Protein AF-A0AAJ2SUW1-F1 (afdb_monomer_lite)

pLDDT: mean 81.97, std 11.2, range [44.09, 93.44]

Radius of gyration: 16.69 Å; chains: 1; bounding box: 32×25×45 Å

Secondary structure (DSSP, 8-state):
----SSPPPHHHHHHHHHHHHHHHHHHHHHHHH--HHHHHSEE-TTSS-EEHHHHHHHHHHHHHHHHHHHHHHHHHHHHT-

Foldseek 3Di:
DDDDPDQPDPVVLVVLLVQLVVLLVVLVVVVVPDDPVQQQDWDPPPVDTDGNVVVSVVSNVSSVVSNVVSVVSVVVNVVVD

Sequence (81 aa):
MVTPTRKPALWAIVASYVAGAAFIFYNTVDWATSTPNDLAEWSSGRSIALPGWLWITLGYILGVTMLVTATWAVRWRRRWK

Structure (mmCIF, N/CA/C/O backbone):
data_AF-A0AAJ2SUW1-F1
#
_entry.id   AF-A0AAJ2SUW1-F1
#
loop_
_atom_site.group_PDB
_atom_site.id
_atom_site.type_symbol
_atom_site.label_atom_id
_atom_site.label_alt_id
_atom_site.label_comp_id
_atom_site.label_asym_id
_atom_site.label_entity_id
_atom_site.label_seq_id
_atom_site.pdbx_PDB_ins_code
_atom_site.Cartn_x
_atom_site.Cartn_y
_atom_site.Cartn_z
_atom_site.occupancy
_atom_site.B_iso_or_equiv
_atom_site.auth_seq_id
_atom_site.auth_comp_id
_atom_site.auth_asym_id
_atom_site.auth_atom_id
_atom_site.pdbx_PDB_model_num
ATOM 1 N N . MET A 1 1 ? -7.751 21.097 19.533 1.00 44.09 1 MET A N 1
ATOM 2 C CA . MET A 1 1 ? -7.905 19.627 19.448 1.00 44.09 1 MET A CA 1
ATOM 3 C C . MET A 1 1 ? -9.359 19.341 19.117 1.00 44.09 1 MET A C 1
ATOM 5 O O . MET A 1 1 ? -10.211 19.703 19.914 1.00 44.09 1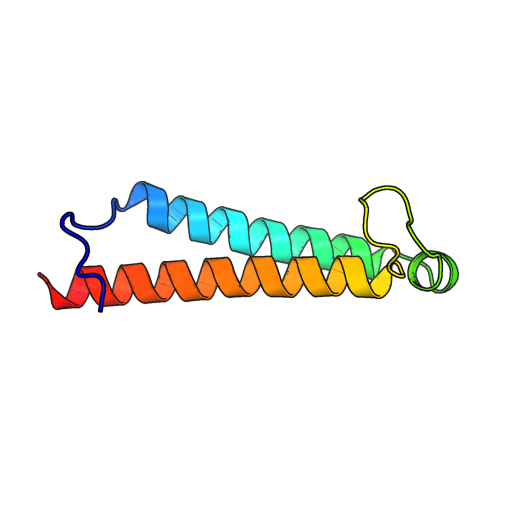 MET A O 1
ATOM 9 N N . VAL A 1 2 ? -9.661 18.795 17.937 1.00 59.47 2 VAL A N 1
ATOM 10 C CA . VAL A 1 2 ? -11.041 18.436 17.567 1.00 59.47 2 VAL A CA 1
ATOM 11 C C . VAL A 1 2 ? -11.398 17.152 18.311 1.00 59.47 2 VAL A C 1
ATOM 13 O O . VAL A 1 2 ? -10.830 16.100 18.029 1.00 59.47 2 VAL A O 1
ATOM 16 N N . THR A 1 3 ? -12.281 17.238 19.301 1.00 56.06 3 THR A N 1
ATOM 17 C CA . THR A 1 3 ? -12.827 16.072 20.001 1.00 56.06 3 THR A CA 1
ATOM 18 C C . THR A 1 3 ? -13.946 15.465 19.150 1.00 56.06 3 THR A C 1
ATOM 20 O O . THR A 1 3 ? -14.969 16.115 18.938 1.00 56.06 3 THR A O 1
ATOM 23 N N . PRO A 1 4 ? -13.788 14.237 18.626 1.00 57.47 4 PRO A N 1
ATOM 24 C CA . PRO A 1 4 ? -14.844 13.599 17.851 1.00 57.47 4 PRO A CA 1
ATOM 25 C C . PRO A 1 4 ? -16.045 13.278 18.754 1.00 57.47 4 PRO A C 1
ATOM 27 O O . PRO A 1 4 ? -15.908 12.604 19.772 1.00 57.47 4 PRO A O 1
ATOM 30 N N . THR A 1 5 ? -17.231 13.746 18.360 1.00 60.09 5 THR A N 1
ATOM 31 C CA . THR A 1 5 ? -18.501 13.637 19.106 1.00 60.09 5 THR A CA 1
ATOM 32 C C . THR A 1 5 ? -19.150 12.249 19.044 1.00 60.09 5 THR A C 1
ATOM 34 O O . THR A 1 5 ? -20.130 11.995 19.742 1.00 60.09 5 THR A O 1
ATOM 37 N N . ARG A 1 6 ? -18.625 11.320 18.231 1.00 63.06 6 ARG A N 1
ATOM 38 C CA . ARG A 1 6 ? -19.133 9.942 18.101 1.00 63.06 6 ARG A CA 1
ATOM 39 C C . ARG A 1 6 ? -18.000 8.919 18.106 1.00 63.06 6 ARG A C 1
ATOM 41 O O . ARG A 1 6 ? -16.935 9.150 17.535 1.00 63.06 6 ARG A O 1
ATOM 48 N N . LYS A 1 7 ? -18.252 7.753 18.720 1.00 62.56 7 LYS A N 1
ATOM 49 C CA . LYS A 1 7 ? -17.344 6.597 18.651 1.00 62.56 7 LYS A CA 1
ATOM 50 C C . LYS A 1 7 ? -17.168 6.205 17.174 1.00 62.56 7 LYS A C 1
ATOM 52 O O . LYS A 1 7 ? -18.181 6.009 16.500 1.00 62.56 7 LYS A O 1
ATOM 57 N N . PRO A 1 8 ? -15.930 6.070 16.664 1.00 66.06 8 PRO A N 1
ATOM 58 C CA . PRO A 1 8 ? -15.711 5.655 15.285 1.00 66.06 8 PRO A CA 1
ATOM 59 C C . PRO A 1 8 ? -16.328 4.272 15.069 1.00 66.06 8 PRO A C 1
ATOM 61 O O . PRO A 1 8 ? -16.159 3.358 15.890 1.00 66.06 8 PRO A O 1
ATOM 64 N N . ALA A 1 9 ? -17.092 4.139 13.988 1.00 78.00 9 ALA A N 1
ATOM 65 C CA . ALA A 1 9 ? -17.800 2.910 13.691 1.00 78.00 9 ALA A CA 1
ATOM 66 C C . ALA A 1 9 ? -16.800 1.810 13.308 1.00 78.00 9 ALA A C 1
ATOM 68 O O . ALA A 1 9 ? -15.867 2.041 12.541 1.00 78.00 9 ALA A O 1
ATOM 69 N N . LEU A 1 10 ? -16.975 0.608 13.863 1.00 79.12 10 LEU A N 1
ATOM 70 C CA . LEU A 1 10 ? -16.002 -0.477 13.694 1.00 79.12 10 LEU A CA 1
ATOM 71 C C . LEU A 1 10 ? -15.841 -0.884 12.221 1.00 79.12 10 LEU A C 1
ATOM 73 O O . LEU A 1 10 ? -14.724 -1.145 11.790 1.00 79.12 10 LEU A O 1
ATOM 77 N N . TRP A 1 11 ? -16.924 -0.851 11.442 1.00 78.00 11 TRP A N 1
ATOM 78 C CA . TRP A 1 11 ? -16.891 -1.127 10.004 1.00 78.00 11 TRP A CA 1
ATOM 79 C C . TRP A 1 11 ? -16.027 -0.123 9.228 1.00 78.00 11 TRP A C 1
ATOM 81 O O . TRP A 1 11 ? -15.277 -0.535 8.352 1.00 78.00 11 TRP A O 1
ATOM 91 N N . ALA A 1 12 ? -16.045 1.164 9.595 1.00 83.12 12 ALA A N 1
ATOM 92 C CA . ALA A 1 12 ? -15.206 2.183 8.963 1.00 83.12 12 ALA A CA 1
ATOM 93 C C . ALA A 1 12 ? -13.712 1.951 9.245 1.00 83.12 12 ALA A C 1
ATOM 95 O O . ALA A 1 12 ? -12.888 2.065 8.347 1.00 83.12 12 ALA A O 1
ATOM 96 N N . ILE A 1 13 ? -13.366 1.551 10.475 1.00 83.88 13 ILE A N 1
ATOM 97 C CA . ILE A 1 13 ? -11.988 1.191 10.842 1.00 83.88 13 ILE A CA 1
ATOM 98 C C . ILE A 1 13 ? -11.507 -0.011 10.019 1.00 83.88 13 ILE A C 1
ATOM 100 O O . ILE A 1 13 ? -10.407 0.016 9.474 1.00 83.88 13 ILE A O 1
ATOM 104 N N . VAL A 1 14 ? -12.326 -1.064 9.925 1.00 86.56 14 VAL A N 1
ATOM 105 C CA . VAL A 1 14 ? -11.995 -2.266 9.142 1.00 86.56 14 VAL A CA 1
ATOM 106 C C . VAL A 1 14 ? -11.849 -1.918 7.659 1.00 86.56 14 VAL A C 1
ATOM 108 O O . VAL A 1 14 ? -10.880 -2.339 7.036 1.00 86.56 14 VAL A O 1
ATOM 111 N N . ALA A 1 15 ? -12.742 -1.091 7.111 1.00 86.50 15 ALA A N 1
ATOM 112 C CA . ALA A 1 15 ? -12.650 -0.621 5.732 1.00 86.50 15 ALA A CA 1
ATOM 113 C C . ALA A 1 15 ? -11.349 0.157 5.469 1.00 86.50 15 ALA A C 1
ATOM 115 O O . ALA A 1 15 ? -10.694 -0.096 4.463 1.00 86.50 15 ALA A O 1
ATOM 116 N N . SER A 1 16 ? -10.921 1.036 6.384 1.00 87.56 16 SER A N 1
ATOM 117 C CA . SER A 1 16 ? -9.630 1.732 6.277 1.00 87.56 16 SER A CA 1
ATOM 118 C C . SER A 1 16 ? -8.433 0.779 6.295 1.00 87.56 16 SER A C 1
ATOM 120 O O . SER A 1 16 ? -7.482 0.997 5.549 1.00 87.56 16 SER A O 1
ATOM 122 N N . TYR A 1 17 ? -8.479 -0.291 7.097 1.00 88.56 17 TYR A N 1
ATOM 123 C CA . TYR A 1 17 ? -7.432 -1.317 7.087 1.00 88.56 17 TYR A CA 1
ATOM 124 C C . TYR A 1 17 ? -7.360 -2.053 5.749 1.00 88.56 17 TYR A C 1
ATOM 126 O O . TYR A 1 17 ? -6.276 -2.195 5.189 1.00 88.56 17 TYR A O 1
ATOM 134 N N . VAL A 1 18 ? -8.509 -2.492 5.231 1.00 90.81 18 VAL A N 1
ATOM 135 C CA . VAL A 1 18 ? -8.587 -3.210 3.952 1.00 90.81 18 VAL A CA 1
ATOM 136 C C . VAL A 1 18 ? -8.140 -2.310 2.803 1.00 90.81 18 VAL A C 1
ATOM 138 O O . VAL A 1 18 ? -7.313 -2.727 1.999 1.00 90.81 18 VAL A O 1
ATOM 141 N N . ALA A 1 19 ? -8.620 -1.065 2.753 1.00 89.81 19 ALA A N 1
ATOM 142 C CA . ALA A 1 19 ? -8.234 -0.104 1.724 1.00 89.81 19 ALA A CA 1
ATOM 143 C C . ALA A 1 19 ? -6.734 0.219 1.775 1.00 89.81 19 ALA A C 1
ATOM 145 O O . ALA A 1 19 ? -6.074 0.192 0.740 1.00 89.81 19 ALA A O 1
ATOM 146 N N . GLY A 1 20 ? -6.179 0.460 2.969 1.00 88.69 20 GLY A N 1
ATOM 147 C CA . GLY A 1 20 ? -4.750 0.722 3.139 1.00 88.69 20 GLY A CA 1
ATOM 148 C C . GLY A 1 20 ? -3.880 -0.461 2.709 1.00 88.69 20 GLY A C 1
ATOM 149 O O . GLY A 1 20 ? -2.913 -0.277 1.972 1.00 88.69 20 GLY A O 1
ATOM 150 N N . ALA A 1 21 ? -4.253 -1.683 3.101 1.00 91.38 21 ALA A N 1
ATOM 151 C CA . ALA A 1 21 ? -3.550 -2.899 2.696 1.00 91.38 21 ALA A CA 1
ATOM 152 C C . ALA A 1 21 ? -3.651 -3.157 1.184 1.00 91.38 21 ALA A C 1
ATOM 154 O O . ALA A 1 21 ? -2.647 -3.483 0.554 1.00 91.38 21 ALA A O 1
ATOM 155 N N . ALA A 1 22 ? -4.832 -2.963 0.592 1.00 91.38 22 ALA A N 1
ATOM 156 C CA . ALA A 1 22 ? -5.041 -3.100 -0.847 1.00 91.38 22 ALA A CA 1
ATOM 157 C C . ALA A 1 22 ? -4.213 -2.081 -1.641 1.00 91.38 22 ALA A C 1
ATOM 159 O O . ALA A 1 22 ? -3.611 -2.443 -2.647 1.00 91.38 22 ALA A O 1
ATOM 160 N N . PHE A 1 23 ? -4.121 -0.836 -1.161 1.00 88.75 23 PHE A N 1
ATOM 161 C CA . PHE A 1 23 ? -3.254 0.180 -1.755 1.00 88.75 23 PHE A CA 1
ATOM 162 C C . PHE A 1 23 ? -1.792 -0.256 -1.737 1.00 88.75 23 PHE A C 1
ATOM 164 O O . PHE A 1 23 ? -1.132 -0.205 -2.770 1.00 88.75 23 PHE A O 1
ATOM 171 N N . ILE A 1 24 ? -1.285 -0.714 -0.592 1.00 91.38 24 ILE A N 1
ATOM 172 C CA . ILE A 1 24 ? 0.102 -1.184 -0.484 1.00 91.38 24 ILE A CA 1
ATOM 173 C C . ILE A 1 24 ? 0.337 -2.352 -1.445 1.00 91.38 24 ILE A C 1
ATOM 175 O O . ILE A 1 24 ? 1.282 -2.305 -2.221 1.00 91.38 24 ILE A O 1
ATOM 179 N N . PHE A 1 25 ? -0.556 -3.346 -1.456 1.00 93.44 25 PHE A N 1
ATOM 180 C CA . PHE A 1 25 ? -0.439 -4.509 -2.334 1.00 93.44 25 PHE A CA 1
ATOM 181 C C . PHE A 1 25 ? -0.429 -4.125 -3.816 1.00 93.44 25 PHE A C 1
ATOM 183 O O . PHE A 1 25 ? 0.457 -4.556 -4.548 1.00 93.44 25 PHE A O 1
ATOM 190 N N . TYR A 1 26 ? -1.367 -3.276 -4.245 1.00 91.81 26 TYR A N 1
ATOM 191 C CA . TYR A 1 26 ? -1.426 -2.777 -5.618 1.00 91.81 26 TYR A CA 1
ATOM 192 C C . TYR A 1 26 ? -0.108 -2.110 -6.022 1.00 91.81 26 TYR A C 1
ATOM 194 O O . TYR A 1 26 ? 0.468 -2.467 -7.041 1.00 91.81 26 TYR A O 1
ATOM 202 N N . ASN A 1 27 ? 0.406 -1.200 -5.190 1.00 90.94 27 ASN A N 1
ATOM 203 C CA . ASN A 1 27 ? 1.649 -0.479 -5.472 1.00 90.94 27 ASN A CA 1
ATOM 204 C C . ASN A 1 27 ? 2.882 -1.401 -5.443 1.00 90.94 27 ASN A C 1
ATOM 206 O O . ASN A 1 27 ? 3.843 -1.163 -6.168 1.00 90.94 27 ASN A O 1
ATOM 210 N N . THR A 1 28 ? 2.866 -2.475 -4.646 1.00 91.88 28 THR A N 1
ATOM 211 C CA . THR A 1 28 ? 3.917 -3.507 -4.668 1.00 91.88 28 THR A CA 1
ATOM 212 C C . THR A 1 28 ? 3.910 -4.315 -5.948 1.00 91.88 28 THR A C 1
ATOM 214 O O . THR A 1 28 ? 4.978 -4.538 -6.514 1.00 91.88 28 THR A O 1
ATOM 217 N N . VAL A 1 29 ? 2.734 -4.726 -6.419 1.00 92.94 29 VAL A N 1
ATOM 218 C CA . VAL A 1 29 ? 2.612 -5.411 -7.707 1.00 92.94 29 VAL A CA 1
ATOM 219 C C . VAL A 1 29 ? 3.057 -4.481 -8.832 1.00 92.94 29 VAL A C 1
ATOM 221 O O . VAL A 1 29 ? 3.913 -4.876 -9.612 1.00 92.94 29 VAL A O 1
ATOM 224 N N . ASP A 1 30 ? 2.567 -3.240 -8.845 1.00 89.75 30 ASP A N 1
ATOM 225 C CA . ASP A 1 30 ? 2.899 -2.229 -9.854 1.00 89.75 30 ASP A CA 1
ATOM 226 C C . ASP A 1 30 ? 4.413 -1.974 -9.928 1.00 89.75 30 ASP A C 1
ATOM 228 O O . ASP A 1 30 ? 5.008 -2.027 -11.003 1.00 89.75 30 ASP A O 1
ATOM 232 N N . TRP A 1 31 ? 5.077 -1.820 -8.775 1.00 88.94 31 TRP A N 1
ATOM 233 C CA . TRP A 1 31 ? 6.536 -1.700 -8.707 1.00 88.94 31 TRP A CA 1
ATOM 234 C C . TRP A 1 31 ? 7.260 -2.939 -9.237 1.00 88.94 31 TRP A C 1
ATOM 236 O O . TRP A 1 31 ? 8.248 -2.816 -9.954 1.00 88.94 31 TRP A O 1
ATOM 246 N N . ALA A 1 32 ? 6.790 -4.134 -8.873 1.00 91.50 32 ALA A N 1
ATOM 247 C CA . ALA A 1 32 ? 7.418 -5.392 -9.266 1.00 91.50 32 ALA A CA 1
ATOM 248 C C . ALA A 1 32 ? 7.265 -5.695 -10.764 1.00 91.50 32 ALA A C 1
ATOM 250 O O . ALA A 1 32 ? 8.101 -6.398 -11.329 1.00 91.50 32 ALA A O 1
ATOM 251 N N . THR A 1 33 ? 6.208 -5.184 -11.400 1.00 92.31 33 THR A N 1
ATOM 252 C CA . THR A 1 33 ? 5.944 -5.367 -12.833 1.00 92.31 33 THR A CA 1
ATOM 253 C C . THR A 1 33 ? 6.462 -4.227 -13.706 1.00 92.31 33 THR A C 1
ATOM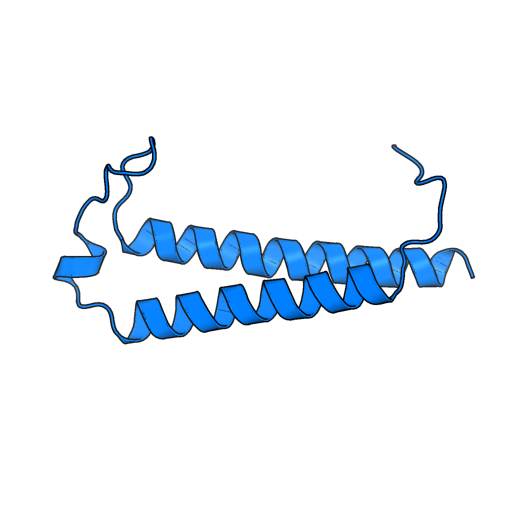 255 O O . THR A 1 33 ? 6.506 -4.387 -14.922 1.00 92.31 33 THR A O 1
ATOM 258 N N . SER A 1 34 ? 6.849 -3.094 -13.116 1.00 89.25 34 SER A N 1
ATOM 259 C CA . SER A 1 34 ? 7.351 -1.934 -13.858 1.00 89.25 34 SER A CA 1
ATOM 260 C C . SER A 1 34 ? 8.788 -2.138 -14.333 1.00 89.25 34 SER A C 1
ATOM 262 O O . SER A 1 34 ? 9.652 -2.598 -13.583 1.00 89.25 34 SER A O 1
ATOM 264 N N . THR A 1 35 ? 9.079 -1.734 -15.570 1.00 89.00 35 THR A N 1
ATOM 265 C CA . THR A 1 35 ? 10.457 -1.681 -16.072 1.00 89.00 35 THR A CA 1
ATOM 266 C C . THR A 1 35 ? 11.139 -0.358 -15.684 1.00 89.00 35 THR A C 1
ATOM 268 O O . THR A 1 35 ? 10.465 0.619 -15.346 1.00 89.00 35 THR A O 1
ATOM 271 N N . PRO A 1 36 ? 12.484 -0.264 -15.746 1.00 84.00 36 PRO A N 1
ATOM 272 C CA . PRO A 1 36 ? 13.194 0.987 -15.458 1.00 84.00 36 PRO A CA 1
ATOM 273 C C . PRO A 1 36 ? 12.760 2.166 -16.340 1.00 84.00 36 PRO A C 1
ATOM 275 O O . PRO A 1 36 ? 12.785 3.306 -15.879 1.00 84.00 36 PRO A O 1
ATOM 278 N N . ASN A 1 37 ? 12.342 1.898 -17.583 1.00 85.44 37 ASN A N 1
ATOM 279 C CA . ASN A 1 37 ? 11.835 2.929 -18.487 1.00 85.44 37 ASN A CA 1
ATOM 280 C C . ASN A 1 37 ? 10.466 3.447 -18.030 1.00 85.44 37 ASN A C 1
ATOM 282 O O . ASN A 1 37 ? 10.285 4.659 -17.973 1.00 85.44 37 ASN A O 1
ATOM 286 N N . ASP A 1 38 ? 9.558 2.558 -17.617 1.00 82.81 38 ASP A N 1
ATOM 287 C CA . ASP A 1 38 ? 8.224 2.938 -17.124 1.00 82.81 38 ASP A CA 1
ATOM 288 C C . ASP A 1 38 ? 8.319 3.772 -15.835 1.00 82.81 38 ASP A C 1
ATOM 290 O O . ASP A 1 38 ? 7.603 4.753 -15.639 1.00 82.81 38 ASP A O 1
ATOM 294 N N . LEU A 1 39 ? 9.258 3.419 -14.950 1.00 81.12 39 LEU A N 1
ATOM 295 C CA . LEU A 1 39 ? 9.504 4.154 -13.706 1.00 81.12 39 LEU A CA 1
ATOM 296 C C . LEU A 1 39 ? 10.075 5.556 -13.955 1.00 81.12 39 LEU A C 1
ATOM 298 O O . LEU A 1 39 ? 9.800 6.469 -13.172 1.00 81.12 39 LEU A O 1
ATOM 302 N N . ALA A 1 40 ? 10.876 5.722 -15.010 1.00 80.88 40 ALA A N 1
ATOM 303 C CA . ALA A 1 40 ? 11.471 6.996 -15.409 1.00 80.88 40 ALA A CA 1
ATOM 304 C C . ALA A 1 40 ? 10.527 7.858 -16.264 1.00 80.88 40 ALA A C 1
ATOM 306 O O . ALA A 1 40 ? 10.751 9.066 -16.391 1.00 80.88 40 ALA A O 1
ATOM 307 N N . GLU A 1 41 ? 9.480 7.260 -16.834 1.00 84.31 41 GLU A N 1
ATOM 308 C CA . GLU A 1 41 ? 8.496 7.964 -17.641 1.00 84.31 41 GLU A CA 1
ATOM 309 C C . GLU A 1 41 ? 7.676 8.934 -16.784 1.00 84.31 41 GLU A C 1
ATOM 311 O O . GLU A 1 41 ? 7.207 8.621 -15.684 1.00 84.31 41 GLU A O 1
ATOM 316 N N . TRP A 1 42 ? 7.516 10.153 -17.297 1.00 81.00 42 TRP A N 1
ATOM 317 C CA . TRP A 1 42 ? 6.775 11.214 -16.633 1.00 81.00 42 TRP A CA 1
ATOM 318 C C . TRP A 1 42 ? 5.302 11.146 -17.013 1.00 81.00 42 TRP A C 1
ATOM 320 O O . TRP A 1 42 ? 4.925 11.415 -18.151 1.00 81.00 42 TRP A O 1
ATOM 330 N N . SER A 1 43 ? 4.451 10.862 -16.030 1.00 74.44 43 SER A N 1
ATOM 331 C CA . SER A 1 43 ? 3.004 10.886 -16.218 1.00 74.44 43 SER A CA 1
ATOM 332 C C . SER A 1 43 ? 2.466 12.291 -15.945 1.00 74.44 43 SER A C 1
ATOM 334 O O . SER A 1 43 ? 2.552 12.781 -14.818 1.00 74.44 43 SER A O 1
ATOM 336 N N . SER A 1 44 ? 1.915 12.947 -16.973 1.00 68.12 44 SER A N 1
ATOM 337 C CA . SER A 1 44 ? 1.388 14.325 -16.927 1.00 68.12 44 SER A CA 1
ATOM 338 C C . SER A 1 44 ? -0.147 14.417 -16.864 1.00 68.12 44 SER A C 1
ATOM 340 O O . SER A 1 44 ? -0.703 15.510 -16.773 1.00 68.12 44 SER A O 1
ATOM 342 N N . GLY A 1 45 ? -0.858 13.284 -16.858 1.00 61.50 45 GLY A N 1
ATOM 343 C CA . GLY A 1 45 ? -2.322 13.238 -16.990 1.00 61.50 45 GLY A CA 1
ATOM 344 C C . GLY A 1 45 ? -3.143 13.601 -15.742 1.00 61.50 45 GLY A C 1
ATOM 345 O O . GLY A 1 45 ? -4.368 13.612 -15.819 1.00 61.50 45 GLY A O 1
ATOM 346 N N . ARG A 1 46 ? -2.522 13.873 -14.582 1.00 61.38 46 ARG A N 1
ATOM 347 C CA . ARG A 1 46 ? -3.217 14.049 -13.281 1.00 61.38 46 ARG A CA 1
ATOM 348 C C . ARG A 1 46 ? -2.992 15.417 -12.616 1.00 61.38 46 ARG A C 1
ATOM 350 O O . ARG A 1 46 ? -2.960 15.508 -11.392 1.00 61.38 46 ARG A O 1
ATOM 357 N N . SER A 1 47 ? -2.808 16.477 -13.406 1.00 71.38 47 SER A N 1
ATOM 358 C CA . SER A 1 47 ? -2.507 17.856 -12.952 1.00 71.38 47 SER A CA 1
ATOM 359 C C . SER A 1 47 ? -1.161 18.051 -12.238 1.00 71.38 47 SER A C 1
ATOM 361 O O . SER A 1 47 ? -0.761 19.186 -11.997 1.00 71.38 47 SER A O 1
ATOM 363 N N . ILE A 1 48 ? -0.440 16.971 -11.929 1.00 75.75 48 ILE A N 1
ATOM 364 C CA . ILE A 1 48 ? 0.919 16.985 -11.389 1.00 75.75 48 ILE A CA 1
ATOM 365 C C . ILE A 1 48 ? 1.743 16.025 -12.243 1.00 75.75 48 ILE A C 1
ATOM 367 O O . ILE A 1 48 ? 1.401 14.847 -12.348 1.00 75.75 48 ILE A O 1
ATOM 371 N N . ALA A 1 49 ? 2.802 16.537 -12.869 1.00 80.06 49 ALA A N 1
ATOM 372 C CA . ALA A 1 49 ? 3.747 15.715 -13.608 1.00 80.06 49 AL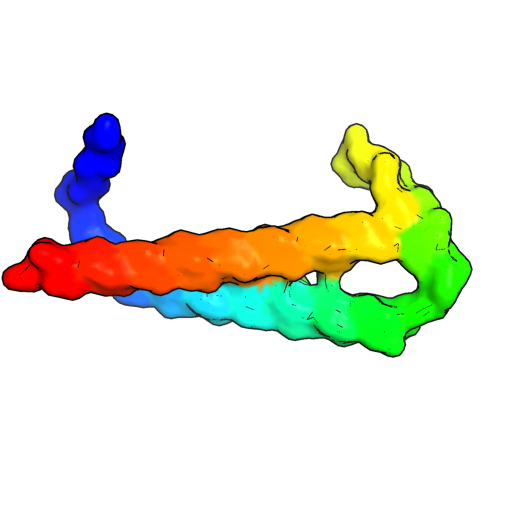A A CA 1
ATOM 373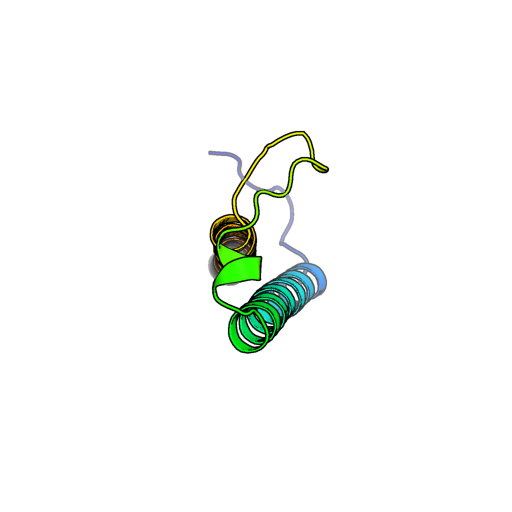 C C . ALA A 1 49 ? 4.711 15.062 -12.616 1.00 80.06 49 ALA A C 1
ATOM 375 O O . ALA A 1 49 ? 5.451 15.760 -11.923 1.00 80.06 49 ALA A O 1
ATOM 376 N N . LEU A 1 50 ? 4.680 13.735 -12.532 1.00 85.06 50 LEU A N 1
ATOM 377 C CA . LEU A 1 50 ? 5.580 12.961 -11.680 1.00 85.06 50 LEU A CA 1
ATOM 378 C C . LEU A 1 50 ? 6.065 11.720 -12.437 1.00 85.06 50 LEU A C 1
ATOM 380 O O . LEU A 1 50 ? 5.288 11.143 -13.208 1.00 85.06 50 LEU A O 1
ATOM 384 N N . PRO A 1 51 ? 7.316 11.291 -12.210 1.00 85.75 51 PRO A N 1
ATOM 385 C CA . PRO A 1 51 ? 7.806 10.029 -12.742 1.00 85.75 51 PRO A CA 1
ATOM 386 C C . PRO A 1 51 ? 7.078 8.839 -12.096 1.00 85.75 51 PRO A C 1
ATOM 388 O O . PRO A 1 51 ? 6.622 8.931 -10.949 1.00 85.75 51 PRO A O 1
ATOM 391 N N . GLY A 1 52 ? 6.966 7.724 -12.824 1.00 85.31 52 GLY A N 1
ATOM 392 C CA . GLY A 1 52 ? 6.227 6.524 -12.407 1.00 85.31 52 GLY A CA 1
ATOM 393 C C . GLY A 1 52 ? 6.587 6.028 -11.002 1.00 85.31 52 GLY A C 1
ATOM 394 O O . GLY A 1 52 ? 5.703 5.773 -10.182 1.00 85.31 52 GLY A O 1
ATOM 395 N N . TRP A 1 53 ? 7.877 6.016 -10.652 1.00 86.88 53 TRP A N 1
ATOM 396 C CA . TRP A 1 53 ? 8.328 5.599 -9.316 1.00 86.88 53 TRP A CA 1
ATOM 397 C C . TRP A 1 53 ? 7.744 6.452 -8.175 1.00 86.88 53 TRP A C 1
ATOM 399 O O . TRP A 1 53 ? 7.496 5.964 -7.066 1.00 86.88 53 TRP A O 1
ATOM 409 N N . LEU A 1 54 ? 7.502 7.736 -8.435 1.00 89.19 54 LEU A N 1
ATOM 410 C CA . LEU A 1 54 ? 7.028 8.698 -7.444 1.00 89.19 54 LEU A CA 1
ATOM 411 C C . LEU A 1 54 ? 5.518 8.544 -7.226 1.00 89.19 54 LEU A C 1
ATOM 413 O O . LEU A 1 54 ? 5.051 8.632 -6.091 1.00 89.19 54 LEU A O 1
ATOM 417 N N . TRP A 1 55 ? 4.767 8.203 -8.279 1.00 88.69 55 TRP A N 1
ATOM 418 C CA . TRP A 1 55 ? 3.360 7.804 -8.166 1.00 88.69 55 TRP A CA 1
ATOM 419 C C . TRP A 1 55 ? 3.179 6.567 -7.287 1.00 88.69 55 TRP A C 1
ATOM 421 O O . TRP A 1 55 ? 2.335 6.576 -6.388 1.00 88.69 55 TRP A O 1
ATOM 431 N N . ILE A 1 56 ? 4.013 5.548 -7.490 1.00 88.88 56 ILE A N 1
ATOM 432 C CA . ILE A 1 56 ? 3.975 4.325 -6.683 1.00 88.88 56 ILE A CA 1
ATOM 433 C C . ILE A 1 56 ? 4.320 4.637 -5.217 1.00 88.88 56 ILE A C 1
ATOM 435 O O . ILE A 1 56 ? 3.652 4.184 -4.284 1.00 88.88 56 ILE A O 1
ATOM 439 N N . THR A 1 57 ? 5.322 5.493 -4.996 1.00 89.88 57 THR A N 1
ATOM 440 C CA . THR A 1 57 ? 5.716 5.943 -3.651 1.00 89.88 57 THR A CA 1
ATOM 441 C C . THR A 1 57 ? 4.580 6.681 -2.933 1.00 89.88 57 THR A C 1
ATOM 443 O O . THR A 1 57 ? 4.306 6.413 -1.762 1.00 89.88 57 THR A O 1
ATOM 446 N N . LEU A 1 58 ? 3.864 7.574 -3.624 1.00 90.19 58 LEU A N 1
ATOM 447 C CA . LEU A 1 58 ? 2.687 8.252 -3.069 1.00 90.19 58 LEU A CA 1
ATOM 448 C C . LEU A 1 58 ? 1.573 7.264 -2.703 1.00 90.19 58 LEU A C 1
ATOM 450 O O . LEU A 1 58 ? 0.922 7.430 -1.668 1.00 90.19 58 LEU A O 1
ATOM 454 N N . GLY A 1 59 ? 1.383 6.216 -3.506 1.00 88.81 59 GLY A N 1
ATOM 455 C CA . GLY A 1 59 ? 0.455 5.131 -3.205 1.00 88.81 59 GLY A CA 1
ATOM 456 C C . GLY A 1 59 ? 0.792 4.405 -1.899 1.00 88.81 59 GLY A C 1
ATOM 457 O O . GLY A 1 59 ? -0.097 4.189 -1.070 1.00 88.81 59 GLY A O 1
ATOM 458 N N . TYR A 1 60 ? 2.076 4.124 -1.649 1.00 89.62 60 TYR A N 1
ATOM 459 C CA . TYR A 1 60 ? 2.528 3.587 -0.361 1.00 89.62 60 TYR A CA 1
ATOM 460 C C . TYR A 1 60 ? 2.271 4.545 0.803 1.00 89.62 60 TYR A C 1
ATOM 462 O O . TYR A 1 60 ? 1.766 4.118 1.842 1.00 89.62 60 TYR A O 1
ATOM 470 N N . ILE A 1 61 ? 2.576 5.837 0.640 1.00 92.69 61 ILE A N 1
ATOM 471 C CA . ILE A 1 61 ? 2.349 6.850 1.684 1.00 92.69 61 ILE A CA 1
ATOM 472 C C . ILE A 1 61 ? 0.863 6.914 2.053 1.00 92.69 61 ILE A C 1
ATOM 474 O O . ILE A 1 61 ? 0.521 6.911 3.238 1.00 92.69 61 ILE A O 1
ATOM 478 N N . LEU A 1 62 ? -0.029 6.919 1.060 1.00 90.50 62 LEU A N 1
ATOM 479 C CA . LEU A 1 62 ? -1.476 6.905 1.280 1.00 90.50 62 LEU A CA 1
ATOM 480 C C . LEU A 1 62 ? -1.927 5.634 2.007 1.00 90.50 62 LEU A C 1
ATOM 482 O O . LEU A 1 62 ? -2.642 5.725 3.009 1.00 90.50 62 LEU A O 1
ATOM 486 N N . GLY A 1 63 ? -1.458 4.465 1.562 1.00 89.69 63 GLY A N 1
ATOM 487 C CA . GLY A 1 63 ? -1.773 3.183 2.190 1.00 89.69 63 GLY A CA 1
ATOM 488 C C . GLY A 1 63 ? -1.334 3.120 3.657 1.00 89.69 63 GLY A C 1
ATOM 489 O O . GLY A 1 63 ? -2.135 2.800 4.537 1.00 89.69 63 GLY A O 1
ATOM 490 N N . VAL A 1 64 ? -0.093 3.516 3.956 1.00 91.56 64 VAL A N 1
ATOM 491 C CA . VAL A 1 64 ? 0.436 3.566 5.330 1.00 91.56 64 VAL A CA 1
ATOM 492 C C . VAL A 1 64 ? -0.332 4.576 6.182 1.00 91.56 64 VAL A C 1
ATOM 494 O O . VAL A 1 64 ? -0.691 4.274 7.320 1.00 91.56 64 VAL A O 1
ATOM 497 N N . THR A 1 65 ? -0.658 5.751 5.641 1.00 91.38 65 THR A N 1
ATOM 498 C CA . THR A 1 65 ? -1.426 6.776 6.365 1.00 91.38 65 THR A CA 1
ATOM 499 C C . THR A 1 65 ? -2.824 6.271 6.738 1.00 91.38 65 THR A C 1
ATOM 501 O O . THR A 1 65 ? -3.280 6.483 7.867 1.00 91.38 65 THR A O 1
ATOM 504 N N . MET A 1 66 ? -3.494 5.535 5.846 1.00 88.50 66 MET A N 1
ATOM 505 C CA . MET A 1 66 ? -4.769 4.871 6.150 1.00 88.50 66 MET A CA 1
ATOM 506 C C . MET A 1 66 ? -4.636 3.840 7.279 1.00 88.50 66 MET A C 1
ATOM 508 O O . MET A 1 66 ? -5.462 3.810 8.191 1.00 88.50 66 MET A O 1
ATOM 512 N N . LEU A 1 67 ? -3.570 3.036 7.285 1.00 90.19 67 LEU A N 1
ATOM 513 C CA . LEU A 1 67 ? -3.322 2.067 8.359 1.00 90.19 67 LEU A CA 1
ATOM 514 C C . LEU A 1 67 ? -3.024 2.744 9.704 1.00 90.19 67 LEU A C 1
ATOM 516 O O . LEU A 1 67 ? -3.529 2.316 10.747 1.00 90.19 67 LEU A O 1
ATOM 520 N N . VAL A 1 68 ? -2.233 3.820 9.701 1.00 90.75 68 VAL A N 1
ATOM 521 C CA . VAL A 1 68 ? -1.901 4.592 10.909 1.00 90.75 68 VAL A CA 1
ATOM 522 C C . VAL A 1 68 ? -3.153 5.245 11.486 1.00 90.75 68 VAL A C 1
ATOM 524 O O . VAL A 1 68 ? -3.408 5.133 12.687 1.00 90.75 68 VAL A O 1
ATOM 527 N N . THR A 1 69 ? -3.972 5.877 10.644 1.00 87.44 69 THR A N 1
ATOM 528 C CA . THR A 1 69 ? -5.232 6.505 11.070 1.00 87.44 69 THR A CA 1
ATOM 529 C C . THR A 1 69 ? -6.237 5.475 11.585 1.00 87.44 69 THR A C 1
ATOM 531 O O . THR A 1 69 ? -6.844 5.701 12.633 1.00 87.44 69 THR A O 1
ATOM 534 N N . ALA A 1 70 ? -6.351 4.306 10.945 1.00 86.88 70 ALA A N 1
ATOM 535 C CA . ALA A 1 70 ? -7.172 3.200 11.437 1.00 86.88 70 ALA A CA 1
ATOM 536 C C . ALA A 1 70 ? -6.689 2.698 12.810 1.00 86.88 70 ALA A C 1
ATOM 538 O O . ALA A 1 70 ? -7.485 2.548 13.740 1.00 86.88 70 ALA A O 1
ATOM 539 N N . THR A 1 71 ? -5.376 2.522 12.982 1.00 87.69 71 THR A N 1
ATOM 540 C CA . THR A 1 71 ? -4.766 2.094 14.253 1.00 87.69 71 THR A CA 1
ATOM 541 C C . THR A 1 71 ? -4.990 3.122 15.358 1.00 87.69 71 THR A C 1
ATOM 543 O O . THR A 1 71 ? -5.347 2.777 16.490 1.00 87.69 71 THR A O 1
ATOM 546 N N . TRP A 1 72 ? -4.842 4.405 15.029 1.00 86.44 72 TRP A N 1
ATOM 547 C CA . TRP A 1 72 ? -5.138 5.500 15.941 1.00 86.44 72 TRP A CA 1
ATOM 548 C C . TRP A 1 72 ? -6.620 5.514 16.339 1.00 86.44 72 TRP A C 1
ATOM 550 O O . TRP A 1 72 ? -6.926 5.612 17.528 1.00 86.44 72 TRP A O 1
ATOM 560 N N . ALA A 1 73 ? -7.538 5.301 15.391 1.00 83.12 73 ALA A N 1
ATOM 561 C CA . ALA A 1 73 ? -8.972 5.199 15.657 1.00 83.12 73 ALA A CA 1
ATOM 562 C C . ALA A 1 73 ? -9.321 4.005 16.566 1.00 83.12 73 ALA A C 1
ATOM 564 O O . ALA A 1 73 ? -10.149 4.144 17.470 1.00 83.12 73 ALA A O 1
ATOM 565 N N . VAL A 1 74 ? -8.656 2.851 16.404 1.00 85.00 74 VAL A N 1
ATOM 566 C CA . VAL A 1 74 ? -8.788 1.703 17.323 1.00 85.00 74 VAL A CA 1
ATOM 567 C C . VAL A 1 74 ? -8.308 2.071 18.723 1.00 85.00 74 VAL A C 1
ATOM 569 O O . VAL A 1 74 ? -9.012 1.810 19.703 1.00 85.00 74 VAL A O 1
ATOM 572 N N . ARG A 1 75 ? -7.123 2.684 18.836 1.00 84.94 75 ARG A N 1
ATOM 573 C CA . ARG A 1 75 ? -6.552 3.105 20.123 1.00 84.94 75 ARG A CA 1
ATOM 574 C C . ARG A 1 75 ? -7.465 4.101 20.829 1.00 84.94 75 ARG A C 1
ATOM 576 O O . ARG A 1 75 ? -7.711 3.959 22.025 1.00 84.94 75 ARG A O 1
ATOM 583 N N . TRP A 1 76 ? -8.006 5.065 20.090 1.00 78.62 76 TRP A N 1
ATOM 584 C CA . TRP A 1 76 ? -8.970 6.029 20.602 1.00 78.62 76 TRP A CA 1
ATOM 585 C C . TRP A 1 76 ? -10.246 5.329 21.076 1.00 78.62 76 TRP A C 1
ATOM 587 O O . TRP A 1 76 ? -10.650 5.503 22.220 1.00 78.62 76 TRP A O 1
ATOM 597 N N . ARG A 1 77 ? -10.825 4.432 20.266 1.00 75.62 77 ARG A N 1
ATOM 598 C CA . ARG A 1 77 ? -12.019 3.653 20.638 1.00 75.62 77 ARG A CA 1
ATOM 599 C C . ARG A 1 77 ? -11.829 2.839 21.922 1.00 75.62 77 ARG A C 1
ATOM 601 O O . ARG A 1 77 ? -12.800 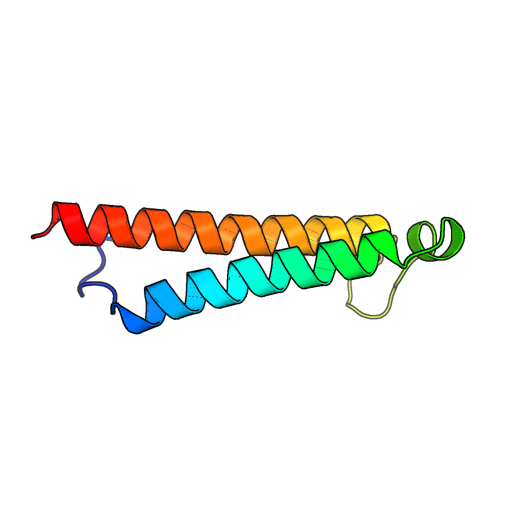2.648 22.645 1.00 75.62 77 ARG A O 1
ATOM 608 N N . ARG A 1 78 ? -10.613 2.356 22.204 1.00 76.31 78 ARG A N 1
ATOM 609 C CA . ARG A 1 78 ? -10.280 1.637 23.448 1.00 76.31 78 ARG A CA 1
ATOM 610 C C . ARG A 1 78 ? -10.110 2.559 24.659 1.00 76.31 78 ARG A C 1
ATOM 612 O O . ARG A 1 78 ? -10.443 2.130 25.750 1.00 76.31 78 ARG A O 1
ATOM 619 N N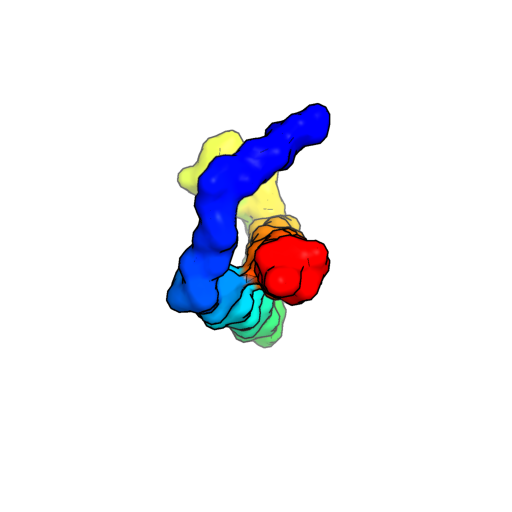 . ARG A 1 79 ? -9.614 3.791 24.480 1.00 74.00 79 ARG A N 1
ATOM 620 C CA . ARG A 1 79 ? -9.428 4.765 25.577 1.00 74.00 79 ARG A CA 1
ATOM 621 C C . ARG A 1 79 ? -10.733 5.327 26.148 1.00 74.00 79 ARG A C 1
ATOM 623 O O . ARG A 1 79 ? -10.727 5.774 27.282 1.00 74.00 79 ARG A O 1
ATOM 630 N N . TRP A 1 80 ? -11.810 5.325 25.362 1.00 60.44 80 TRP A N 1
ATOM 631 C CA . TRP A 1 80 ? -13.137 5.829 25.754 1.00 60.44 80 TRP A CA 1
ATOM 632 C C . TRP A 1 80 ? -14.172 4.699 25.913 1.00 60.44 80 TRP A C 1
ATOM 634 O O . TRP A 1 80 ? -15.370 4.885 25.655 1.00 60.44 80 TRP A O 1
ATOM 644 N N . LYS A 1 81 ? -13.693 3.492 26.231 1.00 53.25 81 LYS A N 1
ATOM 645 C CA . LYS A 1 81 ? -14.514 2.428 26.814 1.00 53.25 81 LYS A CA 1
ATOM 646 C C . LYS A 1 81 ? -14.569 2.640 28.315 1.00 53.25 81 LYS A C 1
ATOM 648 O O . LYS A 1 81 ? -15.687 2.467 28.831 1.00 53.25 81 LYS A O 1
#